Protein AF-F5H227-F1 (afdb_monomer_lite)

Sequence (86 aa):
MEKEKGNDDGIPDQENSLDFSEHFNQLELLETHGHLIPTGTQSLWVGNSDEDEEQDDKNEEWYRLQEKKMEKDPSRLLLWAAEKNR

Organism: Homo sapiens (NCBI:txid9606)

Radius of gyration: 30.85 Å; chains: 1; bounding box: 45×83×54 Å

Structure (mmCIF, N/CA/C/O backbone):
data_AF-F5H227-F1
#
_entry.id   AF-F5H227-F1
#
loop_
_atom_site.group_PDB
_atom_site.id
_atom_site.type_symbol
_atom_site.label_atom_id
_atom_site.label_alt_id
_atom_site.label_comp_id
_atom_site.label_asym_id
_atom_site.label_entity_id
_atom_site.label_seq_id
_atom_site.pdbx_PDB_ins_code
_atom_site.Cartn_x
_atom_site.Cartn_y
_atom_site.Cartn_z
_atom_site.occupancy
_atom_site.B_iso_or_equiv
_atom_site.auth_seq_id
_atom_site.auth_comp_id
_atom_site.auth_asym_id
_atom_site.auth_atom_id
_atom_site.pdbx_PDB_model_num
ATOM 1 N N . MET A 1 1 ? 34.269 -73.642 -30.215 1.00 39.62 1 MET A N 1
ATOM 2 C CA . MET A 1 1 ? 32.925 -73.442 -30.788 1.00 39.62 1 MET A CA 1
ATOM 3 C C . MET A 1 1 ? 32.797 -71.987 -31.188 1.00 39.62 1 MET A C 1
ATOM 5 O O . MET A 1 1 ? 33.044 -71.130 -30.352 1.00 39.62 1 MET A O 1
ATOM 9 N N . GLU A 1 2 ? 32.459 -71.727 -32.448 1.00 47.12 2 GLU A N 1
ATOM 10 C CA . GLU A 1 2 ? 31.886 -70.450 -32.879 1.00 47.12 2 GLU A CA 1
ATOM 11 C C . GLU A 1 2 ? 30.355 -70.494 -32.770 1.00 47.12 2 GLU A C 1
ATOM 13 O O . GLU A 1 2 ? 29.765 -71.571 -32.886 1.00 47.12 2 GLU A O 1
ATOM 18 N N . LYS A 1 3 ? 29.787 -69.280 -32.717 1.00 46.62 3 LYS A N 1
ATOM 19 C CA .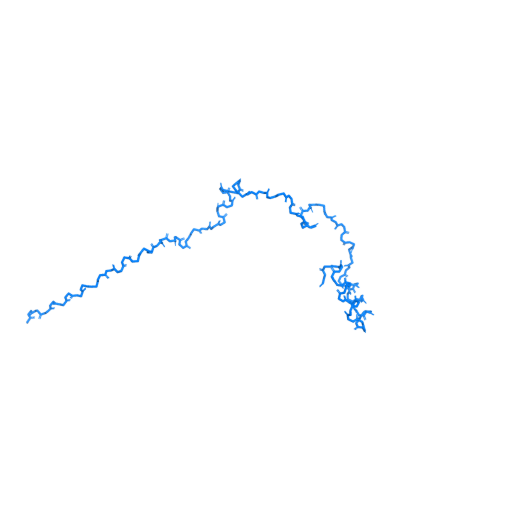 LYS A 1 3 ? 2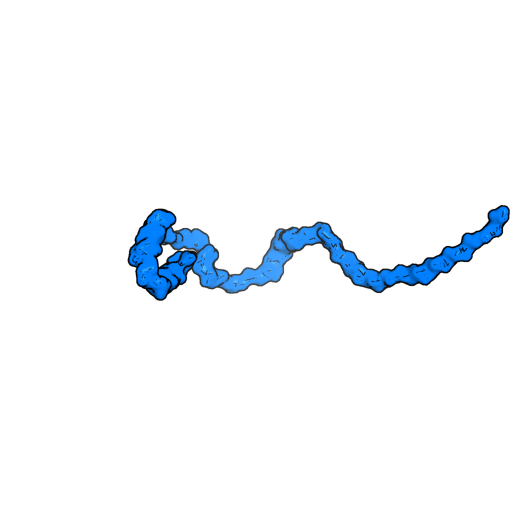8.396 -68.845 -32.943 1.00 46.62 3 LYS A CA 1
ATOM 20 C C . LYS A 1 3 ? 27.484 -68.824 -31.715 1.00 46.62 3 LYS A C 1
ATOM 22 O O . LYS A 1 3 ? 27.036 -69.862 -31.260 1.00 46.62 3 LYS A O 1
ATOM 27 N N . GLU A 1 4 ? 27.085 -67.616 -31.315 1.00 46.47 4 GLU A N 1
ATOM 28 C CA . GLU A 1 4 ? 25.755 -67.134 -31.702 1.00 46.47 4 GLU A CA 1
ATOM 29 C C . GLU A 1 4 ? 25.684 -65.602 -31.729 1.00 46.47 4 GLU A C 1
ATOM 31 O O . GLU A 1 4 ? 26.289 -64.906 -30.918 1.00 46.47 4 GLU A O 1
ATOM 36 N N . LYS A 1 5 ? 24.978 -65.108 -32.743 1.00 48.41 5 LYS A N 1
ATOM 37 C CA . LYS A 1 5 ? 24.700 -63.716 -33.070 1.00 48.41 5 LYS A CA 1
ATOM 38 C C . LYS A 1 5 ? 23.227 -63.509 -32.738 1.00 48.41 5 LYS A C 1
ATOM 40 O O . LYS A 1 5 ? 22.391 -64.101 -33.409 1.00 48.41 5 LYS A O 1
ATOM 45 N N . GLY A 1 6 ? 22.926 -62.701 -31.730 1.00 40.66 6 GLY A N 1
ATOM 46 C CA . GLY A 1 6 ? 21.588 -62.161 -31.506 1.00 40.66 6 GLY A CA 1
ATOM 47 C C . GLY A 1 6 ? 21.622 -60.677 -31.834 1.00 40.66 6 GLY A C 1
ATOM 48 O O . GLY A 1 6 ? 22.215 -59.912 -31.083 1.00 40.66 6 GLY A O 1
ATOM 49 N N . ASN A 1 7 ? 21.071 -60.296 -32.987 1.00 48.50 7 ASN A N 1
ATOM 50 C CA . ASN A 1 7 ? 20.793 -58.897 -33.293 1.00 48.50 7 ASN A CA 1
ATOM 51 C C . ASN A 1 7 ? 19.521 -58.524 -32.525 1.00 48.50 7 ASN A C 1
ATOM 53 O O . ASN A 1 7 ? 18.504 -59.195 -32.702 1.00 48.50 7 ASN A O 1
ATOM 57 N N . ASP A 1 8 ? 19.589 -57.493 -31.692 1.00 51.62 8 ASP A N 1
ATOM 58 C CA . ASP A 1 8 ? 18.407 -56.823 -31.159 1.00 51.62 8 ASP A CA 1
ATOM 59 C C . ASP A 1 8 ? 18.227 -55.543 -31.977 1.00 51.62 8 ASP A C 1
ATOM 61 O O . ASP A 1 8 ? 18.925 -54.548 -31.775 1.00 51.62 8 ASP A O 1
ATOM 65 N N . ASP A 1 9 ? 17.370 -55.626 -32.996 1.00 52.84 9 ASP A N 1
ATOM 66 C CA . ASP A 1 9 ? 16.916 -54.489 -33.797 1.00 52.84 9 ASP A CA 1
ATOM 67 C C . ASP A 1 9 ? 15.950 -53.645 -32.947 1.00 52.84 9 ASP A C 1
ATOM 69 O O . ASP A 1 9 ? 14.737 -53.623 -33.158 1.00 52.84 9 ASP A O 1
ATOM 73 N N . GLY A 1 10 ? 16.502 -52.957 -31.949 1.00 44.53 10 GLY A N 1
ATOM 74 C CA . GLY A 1 10 ? 15.827 -51.883 -31.238 1.00 44.53 10 GLY A CA 1
ATOM 75 C C . GLY A 1 10 ? 15.893 -50.622 -32.087 1.00 44.53 10 GLY A C 1
ATOM 76 O O . GLY A 1 10 ? 16.924 -49.952 -32.129 1.00 44.53 10 GLY A O 1
ATOM 77 N N . ILE A 1 11 ? 14.804 -50.327 -32.796 1.00 60.00 11 ILE A N 1
ATOM 78 C CA . ILE A 1 11 ? 14.535 -49.029 -33.425 1.00 60.00 11 ILE A CA 1
ATOM 79 C C . ILE A 1 11 ? 14.904 -47.951 -32.392 1.00 60.00 11 ILE A C 1
ATOM 81 O O . ILE A 1 11 ? 14.271 -47.932 -31.337 1.00 60.00 11 ILE A O 1
ATOM 85 N N . PRO A 1 12 ? 15.916 -47.088 -32.614 1.00 53.66 12 PRO A N 1
ATOM 86 C CA . PRO A 1 12 ? 16.089 -45.960 -31.724 1.00 53.66 12 PRO A CA 1
ATOM 87 C C . PRO A 1 12 ? 14.871 -45.084 -31.959 1.00 53.66 12 PRO A C 1
ATOM 89 O O . PRO A 1 12 ? 14.683 -44.574 -33.068 1.00 53.66 12 PRO A O 1
ATOM 92 N N . ASP A 1 13 ? 14.016 -45.006 -30.941 1.00 54.00 13 ASP A N 1
ATOM 93 C CA . ASP A 1 13 ? 12.914 -44.069 -30.879 1.00 54.00 13 ASP A CA 1
ATOM 94 C C . ASP A 1 13 ? 13.452 -42.725 -31.349 1.00 54.00 13 ASP A C 1
ATOM 96 O O . ASP A 1 13 ? 14.255 -42.067 -30.686 1.00 54.00 13 ASP A O 1
ATOM 100 N N . GLN A 1 14 ? 13.035 -42.344 -32.553 1.00 55.44 14 GLN A N 1
ATOM 101 C CA . GLN A 1 14 ? 13.199 -41.006 -33.074 1.00 55.44 14 GLN A CA 1
ATOM 102 C C . GLN A 1 14 ? 12.191 -40.135 -32.317 1.00 55.44 14 GLN A C 1
ATOM 104 O O . GLN A 1 14 ? 11.289 -39.532 -32.897 1.00 55.44 14 GLN A O 1
ATOM 109 N N . GLU A 1 15 ? 12.312 -40.110 -30.986 1.00 55.47 15 GLU A N 1
ATOM 110 C CA . GLU A 1 15 ? 11.869 -38.976 -30.219 1.00 55.47 15 GLU A CA 1
ATOM 111 C C . GLU A 1 15 ? 12.634 -37.813 -30.823 1.00 55.47 15 GLU A C 1
ATOM 113 O O . GLU A 1 15 ? 13.864 -37.744 -30.7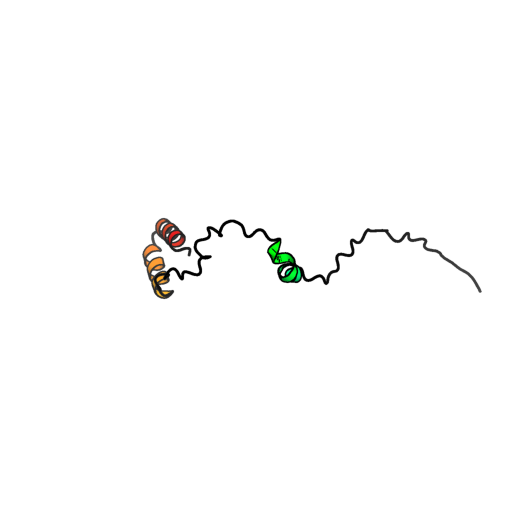94 1.00 55.47 15 GLU A O 1
ATOM 118 N N . ASN A 1 16 ? 11.881 -36.917 -31.450 1.00 59.41 16 ASN A N 1
ATOM 119 C CA . ASN A 1 16 ? 12.273 -35.534 -31.571 1.00 59.41 16 ASN A CA 1
ATOM 120 C C . ASN A 1 16 ? 12.517 -35.026 -30.145 1.00 59.41 16 ASN A C 1
ATOM 122 O O . ASN A 1 16 ? 11.681 -34.316 -29.585 1.00 59.41 16 ASN A O 1
ATOM 126 N N . SER A 1 17 ? 13.650 -35.405 -29.548 1.00 57.09 17 SER A N 1
ATOM 127 C CA . SER A 1 17 ? 14.286 -34.644 -28.503 1.00 57.09 17 SER A CA 1
ATOM 128 C C . SER A 1 17 ? 14.605 -33.336 -29.197 1.00 57.09 17 SER A C 1
ATOM 130 O O . SER A 1 17 ? 15.631 -33.185 -29.861 1.00 57.09 17 SER A O 1
ATOM 132 N N . LEU A 1 18 ? 13.633 -32.425 -29.166 1.00 58.97 18 LEU A N 1
ATOM 133 C CA . LEU A 1 18 ? 13.902 -31.011 -29.236 1.00 58.97 18 LEU A CA 1
ATOM 134 C C . LEU A 1 18 ? 15.061 -30.832 -28.271 1.00 58.97 18 LEU A C 1
ATOM 136 O O . LEU A 1 18 ? 14.887 -30.970 -27.061 1.00 58.97 18 LEU A O 1
ATOM 140 N N . ASP A 1 19 ? 16.248 -30.695 -28.851 1.00 59.81 19 ASP A N 1
ATOM 141 C CA . ASP A 1 19 ? 17.497 -30.435 -28.164 1.00 59.81 19 ASP A CA 1
ATOM 142 C C . ASP A 1 19 ? 17.358 -29.020 -27.615 1.00 59.81 19 ASP A C 1
ATOM 144 O O . ASP A 1 19 ? 17.847 -28.032 -28.162 1.00 59.81 19 ASP A O 1
ATOM 148 N N . PHE A 1 20 ? 16.513 -28.896 -26.594 1.00 60.50 20 PHE A N 1
ATOM 149 C CA . PHE A 1 20 ? 16.444 -27.725 -25.767 1.00 60.50 20 PHE A CA 1
ATOM 150 C C . PHE A 1 20 ? 17.770 -27.749 -25.047 1.00 60.50 20 PHE A C 1
ATOM 152 O O . PHE A 1 20 ? 17.918 -28.453 -24.053 1.00 60.50 20 PHE A O 1
ATOM 159 N N . SER A 1 21 ? 18.745 -27.049 -25.627 1.00 64.94 21 SER A N 1
ATOM 160 C CA . SER A 1 21 ? 20.050 -26.846 -25.025 1.00 64.94 21 SER A CA 1
ATOM 161 C C . SER A 1 21 ? 19.819 -26.467 -23.567 1.00 64.94 21 SER A C 1
ATOM 163 O O . SER A 1 21 ? 19.412 -25.343 -23.269 1.00 64.94 21 SER A O 1
ATOM 165 N N . GLU A 1 22 ? 20.059 -27.419 -22.657 1.00 63.28 22 GLU A N 1
ATOM 166 C CA . GLU A 1 22 ? 19.902 -27.270 -21.199 1.00 63.28 22 GLU A CA 1
ATOM 167 C C . GLU A 1 22 ? 20.767 -26.127 -20.633 1.00 63.28 22 GLU A C 1
ATOM 169 O O . GLU A 1 22 ? 20.717 -25.811 -19.449 1.00 63.28 22 GLU A O 1
ATOM 174 N N . HIS A 1 23 ? 21.559 -25.488 -21.491 1.00 67.25 23 HIS A N 1
ATOM 175 C CA . HIS A 1 23 ? 22.607 -24.543 -21.170 1.00 67.25 23 HIS A CA 1
ATOM 176 C C . HIS A 1 23 ? 22.329 -23.147 -21.738 1.00 67.25 23 HIS A C 1
ATOM 178 O O . HIS A 1 23 ? 23.180 -22.267 -21.620 1.00 67.25 23 HIS A O 1
ATOM 184 N N . PHE A 1 24 ? 21.168 -22.915 -22.362 1.00 72.75 24 PHE A N 1
ATOM 185 C CA . PHE A 1 24 ? 20.823 -21.579 -22.829 1.00 72.75 24 PHE A CA 1
ATOM 186 C C . PHE A 1 24 ? 20.327 -20.715 -21.665 1.00 72.75 24 PHE A C 1
ATOM 188 O O . PHE A 1 24 ? 19.215 -20.884 -21.157 1.00 72.75 24 PHE A O 1
ATOM 195 N N . ASN A 1 25 ? 21.163 -19.770 -21.240 1.00 76.75 25 ASN A N 1
ATOM 196 C CA . ASN A 1 25 ? 20.797 -18.801 -20.222 1.00 76.75 25 ASN A CA 1
ATOM 197 C C . ASN A 1 25 ? 19.748 -17.834 -20.784 1.00 76.75 25 ASN A C 1
ATOM 199 O O . ASN A 1 25 ? 20.052 -16.906 -21.529 1.00 76.75 25 ASN A O 1
ATOM 203 N N . GLN A 1 26 ? 18.496 -18.030 -20.379 1.00 82.38 26 GLN A N 1
ATOM 204 C CA . GLN A 1 26 ? 17.366 -17.215 -20.828 1.00 82.38 26 GLN A CA 1
ATOM 205 C C . GLN A 1 26 ? 17.524 -15.726 -20.480 1.00 82.38 26 GLN A C 1
ATOM 207 O O . GLN A 1 26 ? 16.911 -14.884 -21.129 1.00 82.38 26 GLN A O 1
ATOM 212 N N . LEU A 1 27 ? 18.361 -15.381 -19.495 1.00 82.12 27 LEU A N 1
ATOM 213 C CA . LEU A 1 27 ? 18.626 -13.991 -19.124 1.00 82.12 27 LEU A CA 1
ATOM 214 C C . LEU A 1 27 ? 19.536 -13.268 -20.130 1.00 82.12 27 LEU A C 1
ATOM 216 O O . LEU A 1 27 ? 19.447 -12.049 -20.235 1.00 82.12 27 LEU A O 1
ATOM 220 N N . GLU A 1 28 ? 20.345 -13.979 -20.924 1.00 79.56 28 GLU A N 1
ATOM 221 C CA . GLU A 1 28 ? 21.156 -13.371 -22.000 1.00 79.56 28 GLU A CA 1
ATOM 222 C C . GLU A 1 28 ? 20.281 -12.762 -23.112 1.00 79.56 28 GLU A C 1
ATOM 224 O O . GLU A 1 28 ? 20.687 -11.837 -23.824 1.00 79.56 28 GLU A O 1
ATOM 229 N N . LEU A 1 29 ? 19.027 -13.215 -23.228 1.00 81.50 29 LEU A N 1
ATOM 230 C CA . LEU A 1 29 ? 18.039 -12.597 -24.113 1.00 81.50 29 LEU A CA 1
ATOM 231 C C . LEU A 1 29 ? 17.662 -11.184 -23.665 1.00 81.50 29 LEU A C 1
ATOM 233 O O . LEU A 1 29 ? 17.292 -10.367 -24.501 1.00 81.50 29 LEU A O 1
ATOM 237 N N . LEU A 1 30 ? 17.752 -10.861 -22.372 1.00 81.12 30 LEU A N 1
ATOM 238 C CA . LEU A 1 30 ? 17.429 -9.516 -21.892 1.00 81.12 30 LEU A CA 1
ATOM 239 C C . LEU A 1 30 ? 18.459 -8.497 -22.384 1.00 81.12 30 LEU A C 1
ATOM 241 O O . LEU A 1 30 ? 18.089 -7.394 -22.780 1.00 81.12 30 LEU A O 1
ATOM 245 N N . GLU A 1 31 ? 19.734 -8.882 -22.419 1.00 79.06 31 GLU A N 1
ATOM 246 C CA . GLU A 1 31 ? 20.814 -8.023 -22.904 1.00 79.06 31 GLU A CA 1
ATOM 247 C C . GLU A 1 31 ? 20.726 -7.808 -24.421 1.00 79.06 31 GLU A C 1
ATOM 249 O O . GLU A 1 31 ? 20.824 -6.682 -24.908 1.00 79.06 31 GLU A O 1
ATOM 254 N N . THR A 1 32 ? 20.480 -8.875 -25.184 1.00 82.38 32 THR A N 1
ATOM 255 C CA . THR A 1 32 ? 20.470 -8.813 -26.654 1.00 82.38 32 THR A CA 1
ATOM 256 C C . THR A 1 32 ? 19.129 -8.365 -27.240 1.00 82.38 32 THR A C 1
ATOM 258 O O . THR A 1 32 ? 19.090 -7.758 -28.313 1.00 82.38 32 THR A O 1
ATOM 261 N N . HIS A 1 33 ? 18.009 -8.689 -26.591 1.00 83.62 33 HIS A N 1
ATOM 262 C CA . HIS A 1 33 ? 16.647 -8.550 -27.124 1.00 83.62 33 HIS A CA 1
ATOM 263 C C . HIS A 1 33 ? 15.713 -7.773 -26.187 1.00 83.62 33 HIS A C 1
ATOM 265 O O . HIS A 1 33 ? 14.510 -7.716 -26.435 1.00 83.62 33 HIS A O 1
ATOM 271 N N . GLY A 1 34 ? 16.239 -7.099 -25.158 1.00 75.25 34 GLY A N 1
ATOM 272 C CA . GLY A 1 34 ? 15.440 -6.277 -24.242 1.00 75.25 34 GLY A CA 1
ATOM 273 C C . GLY A 1 34 ? 14.601 -5.196 -24.936 1.00 75.25 34 GLY A C 1
ATOM 274 O O . GLY A 1 34 ? 13.519 -4.864 -24.469 1.00 75.25 34 GLY A O 1
ATOM 275 N N . HIS A 1 35 ? 15.030 -4.711 -26.104 1.00 78.81 35 HIS A N 1
ATOM 276 C CA . HIS A 1 35 ? 14.278 -3.762 -26.935 1.00 78.81 35 HIS A CA 1
ATOM 277 C C . HIS A 1 35 ? 13.005 -4.351 -27.575 1.00 78.81 35 HIS A C 1
ATOM 279 O O . HIS A 1 35 ? 12.151 -3.596 -28.037 1.00 78.81 35 HIS A O 1
ATOM 285 N N . LEU A 1 36 ? 12.882 -5.683 -27.633 1.00 80.25 36 LEU A N 1
ATOM 286 C CA . LEU A 1 36 ? 11.680 -6.384 -28.090 1.00 80.25 36 LEU A CA 1
ATOM 287 C C . LEU A 1 36 ? 10.658 -6.573 -26.972 1.00 80.25 36 LEU A C 1
ATOM 289 O O . LEU A 1 36 ? 9.511 -6.906 -27.261 1.00 80.25 36 LEU A O 1
ATOM 293 N N . ILE A 1 37 ? 11.060 -6.375 -25.714 1.00 78.25 37 ILE A N 1
ATOM 294 C CA . ILE A 1 37 ? 10.149 -6.392 -24.577 1.00 78.25 37 ILE A CA 1
ATOM 295 C C . ILE A 1 37 ? 9.382 -5.077 -24.640 1.00 78.25 37 ILE A C 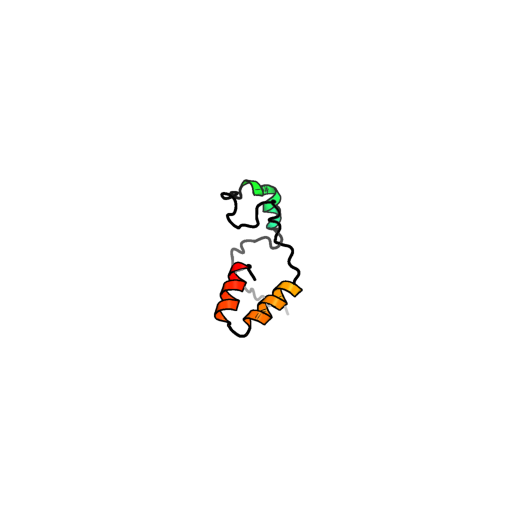1
ATOM 297 O O . ILE A 1 37 ? 9.987 -4.019 -24.448 1.00 78.25 37 ILE A O 1
ATOM 301 N N . PRO A 1 38 ? 8.067 -5.101 -24.926 1.00 76.44 38 PRO A N 1
ATOM 302 C CA . PRO A 1 38 ? 7.284 -3.887 -24.899 1.00 76.44 38 PRO A CA 1
ATOM 303 C C . PRO A 1 38 ? 7.371 -3.345 -23.479 1.00 76.44 38 PRO A C 1
ATOM 305 O O . PRO A 1 38 ? 6.887 -3.971 -22.533 1.00 76.44 38 PRO A O 1
ATOM 308 N N . THR A 1 39 ? 8.003 -2.188 -23.322 1.00 73.00 39 THR A N 1
ATOM 309 C CA . THR A 1 39 ? 7.885 -1.407 -22.103 1.00 73.00 39 THR A CA 1
ATOM 310 C C . THR A 1 39 ? 6.447 -0.908 -22.087 1.00 73.00 39 THR 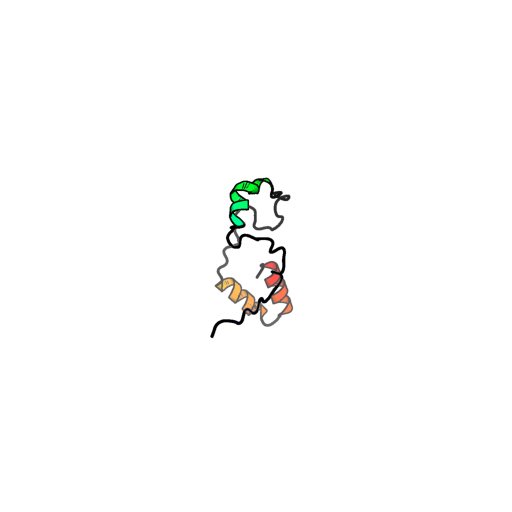A C 1
ATOM 312 O O . THR A 1 39 ? 6.095 0.102 -22.694 1.00 73.00 39 THR A O 1
ATOM 315 N N . GLY A 1 40 ? 5.562 -1.720 -21.503 1.00 68.69 40 GLY A N 1
ATOM 316 C CA . GLY A 1 40 ? 4.167 -1.358 -21.309 1.00 68.69 40 GLY A CA 1
ATOM 317 C C . GLY A 1 40 ? 4.080 0.019 -20.658 1.00 68.69 40 GLY A C 1
ATOM 318 O O . GLY A 1 40 ? 4.999 0.436 -19.948 1.00 68.69 40 GLY A O 1
ATOM 319 N N . THR A 1 41 ? 2.983 0.731 -20.931 1.00 60.81 41 THR A N 1
ATOM 320 C CA . THR A 1 41 ? 2.682 2.024 -20.307 1.00 60.81 41 THR A CA 1
ATOM 321 C C . THR A 1 41 ? 3.001 1.927 -18.822 1.00 60.81 41 THR A C 1
ATOM 323 O O . THR A 1 41 ? 2.513 0.993 -18.188 1.00 60.81 41 THR A O 1
ATOM 326 N N . GLN A 1 42 ? 3.862 2.827 -18.344 1.00 61.78 42 GLN A N 1
ATOM 327 C CA . GLN A 1 42 ? 4.369 2.944 -16.975 1.00 61.78 42 GLN A CA 1
ATOM 328 C C . GLN A 1 42 ? 3.577 2.102 -15.971 1.00 61.78 42 GLN A C 1
ATOM 330 O O . GLN A 1 42 ? 2.386 2.340 -15.766 1.00 61.78 42 GLN A O 1
ATOM 335 N N . SER A 1 43 ? 4.245 1.097 -15.398 1.00 58.91 43 SER A N 1
ATOM 336 C CA . SER A 1 43 ? 3.706 0.258 -14.330 1.00 58.91 43 SER A CA 1
ATOM 337 C C . SER A 1 43 ? 2.955 1.141 -13.329 1.00 58.91 43 SER A C 1
ATOM 339 O O . SER A 1 43 ? 3.565 1.955 -12.648 1.00 58.91 43 SER A O 1
ATOM 341 N N . LEU A 1 44 ? 1.627 1.008 -13.268 1.00 56.69 44 LEU A N 1
ATOM 342 C CA . LEU A 1 44 ? 0.751 1.777 -12.367 1.00 56.69 44 LEU A CA 1
ATOM 343 C C . LEU A 1 44 ? 0.880 1.321 -10.903 1.00 56.69 44 LEU A C 1
ATOM 345 O O . LEU A 1 44 ? 0.119 1.744 -10.035 1.00 56.69 44 LEU A O 1
ATOM 349 N N . TRP A 1 45 ? 1.826 0.421 -10.638 1.00 58.97 45 TRP A N 1
ATOM 350 C CA . TRP A 1 45 ? 2.262 0.085 -9.300 1.00 58.97 45 TRP A CA 1
ATOM 351 C C . TRP A 1 45 ? 2.963 1.311 -8.722 1.00 58.97 45 TRP A C 1
ATOM 353 O O . TRP A 1 45 ? 3.981 1.759 -9.245 1.00 58.97 45 TRP A O 1
ATOM 363 N N . VAL A 1 46 ? 2.396 1.828 -7.634 1.00 56.72 46 VAL A N 1
ATOM 364 C CA . VAL A 1 46 ? 2.785 3.065 -6.933 1.00 56.72 46 VAL A CA 1
ATOM 365 C C . VAL A 1 46 ? 4.270 3.120 -6.512 1.00 56.72 46 VAL A C 1
ATOM 367 O O . VAL A 1 46 ? 4.750 4.174 -6.140 1.00 56.72 46 VAL A O 1
ATOM 370 N N . GLY A 1 47 ? 5.043 2.036 -6.643 1.00 52.34 47 GLY A N 1
ATOM 371 C CA . GLY A 1 47 ? 6.466 1.981 -6.277 1.00 52.34 47 GLY A CA 1
ATOM 372 C C . GLY A 1 47 ? 7.478 1.954 -7.431 1.00 52.34 47 GLY A C 1
ATOM 373 O O . GLY A 1 47 ? 8.620 1.588 -7.188 1.00 52.34 47 GLY A O 1
ATOM 374 N N . ASN A 1 48 ? 7.095 2.244 -8.683 1.00 52.06 48 ASN A N 1
ATOM 375 C CA . ASN A 1 48 ? 8.040 2.253 -9.821 1.00 52.06 48 ASN A CA 1
ATOM 376 C C . ASN A 1 48 ? 8.451 3.669 -10.278 1.00 52.06 48 ASN A C 1
ATOM 378 O O . ASN A 1 48 ? 9.112 3.815 -11.308 1.00 52.06 48 ASN A O 1
ATOM 382 N N . SER A 1 49 ? 8.035 4.711 -9.555 1.00 51.50 49 SER A N 1
ATOM 383 C CA . SER A 1 49 ? 8.649 6.032 -9.681 1.00 51.50 49 SER A CA 1
ATOM 384 C C . SER A 1 49 ? 9.853 6.057 -8.747 1.00 51.50 49 SER A C 1
ATOM 386 O O . SER A 1 49 ? 9.712 5.730 -7.577 1.00 51.50 49 SER A O 1
ATOM 388 N N . ASP A 1 50 ? 11.014 6.465 -9.254 1.00 52.72 50 ASP A N 1
ATOM 389 C CA . ASP A 1 50 ? 12.237 6.771 -8.480 1.00 52.72 50 ASP A CA 1
ATOM 390 C C . ASP A 1 50 ? 12.041 7.985 -7.538 1.00 52.72 50 ASP A C 1
ATOM 392 O O . ASP A 1 50 ? 12.980 8.515 -6.948 1.00 52.72 50 ASP A O 1
ATOM 396 N N . GLU A 1 51 ? 10.808 8.479 -7.440 1.00 47.44 51 GLU A N 1
ATOM 397 C CA . GLU A 1 51 ? 10.373 9.354 -6.372 1.00 47.44 51 GLU A CA 1
ATOM 398 C C . GLU A 1 51 ? 10.160 8.467 -5.151 1.00 47.44 51 GLU A C 1
ATOM 400 O O . GLU A 1 51 ? 9.118 7.827 -5.017 1.00 47.44 51 GLU A O 1
ATOM 405 N N . ASP A 1 52 ? 11.185 8.424 -4.296 1.00 51.78 52 ASP A N 1
ATOM 406 C CA . ASP A 1 52 ? 11.061 8.129 -2.874 1.00 51.78 52 ASP A CA 1
ATOM 407 C C . ASP A 1 52 ? 9.837 8.895 -2.345 1.00 51.78 52 ASP A C 1
ATOM 409 O O . ASP A 1 52 ? 9.927 10.054 -1.929 1.00 51.78 52 ASP A O 1
ATOM 413 N N . GLU A 1 53 ? 8.657 8.272 -2.404 1.00 49.59 53 GLU A N 1
ATOM 414 C CA . GLU A 1 53 ? 7.553 8.642 -1.543 1.00 49.59 53 GLU A CA 1
ATOM 415 C C . GLU A 1 53 ? 8.151 8.523 -0.152 1.00 49.59 53 GLU A C 1
ATOM 417 O O . GLU A 1 53 ? 8.463 7.414 0.279 1.00 49.59 53 GLU A O 1
ATOM 422 N N . GLU A 1 54 ? 8.405 9.669 0.488 1.00 50.34 54 GLU A N 1
ATOM 423 C CA . GLU A 1 54 ? 8.818 9.788 1.880 1.00 50.34 54 GLU A CA 1
ATOM 424 C C . GLU A 1 54 ? 7.817 8.977 2.701 1.00 50.34 54 GLU A C 1
ATOM 426 O O . GLU A 1 54 ? 6.763 9.464 3.123 1.00 50.34 54 GLU A O 1
ATOM 431 N N . GLN A 1 55 ? 8.114 7.687 2.836 1.00 56.84 55 GLN A N 1
ATOM 432 C CA . GLN A 1 55 ? 7.293 6.706 3.496 1.00 56.84 55 GLN A CA 1
ATOM 433 C C . GLN A 1 55 ? 7.473 7.031 4.961 1.00 56.84 55 GLN A C 1
ATOM 435 O O . GLN A 1 55 ? 8.361 6.477 5.588 1.00 56.84 55 GLN A O 1
ATOM 440 N N . ASP A 1 56 ? 6.695 8.017 5.430 1.00 58.59 56 ASP A N 1
ATOM 441 C CA . ASP A 1 56 ? 6.652 8.592 6.773 1.00 58.59 56 ASP A CA 1
ATOM 442 C C . ASP A 1 56 ? 7.308 7.617 7.746 1.00 58.59 56 ASP A C 1
ATOM 444 O O . ASP A 1 56 ? 6.682 6.601 8.068 1.00 58.59 56 ASP A O 1
ATOM 448 N N . ASP A 1 57 ? 8.592 7.884 8.045 1.00 63.34 57 ASP A N 1
ATOM 449 C CA . ASP A 1 57 ? 9.673 6.951 8.426 1.00 63.34 57 ASP A CA 1
ATOM 450 C C . ASP A 1 57 ? 9.419 6.360 9.826 1.00 63.34 57 ASP A C 1
ATOM 452 O O . ASP A 1 57 ? 10.145 6.526 10.811 1.00 63.34 57 ASP A O 1
ATOM 456 N N . LYS A 1 58 ? 8.250 5.750 9.968 1.00 77.94 58 LYS A N 1
ATOM 457 C CA . LYS A 1 58 ? 7.734 5.161 11.184 1.00 77.94 58 LYS A CA 1
ATOM 458 C C . LYS A 1 58 ? 8.493 3.873 11.351 1.00 77.94 58 LYS A C 1
ATOM 460 O O . LYS A 1 58 ? 8.362 2.941 10.564 1.00 77.94 58 LYS A O 1
ATOM 465 N N . ASN A 1 59 ? 9.288 3.824 12.408 1.00 86.62 59 ASN A N 1
ATOM 466 C CA . ASN A 1 59 ? 9.997 2.608 12.743 1.00 86.62 59 ASN A CA 1
ATOM 467 C C . ASN A 1 59 ? 9.022 1.441 13.000 1.00 86.62 59 ASN A C 1
ATOM 469 O O . ASN A 1 59 ? 7.848 1.616 13.337 1.00 86.62 59 ASN A O 1
ATOM 473 N N . GLU A 1 60 ? 9.547 0.225 12.89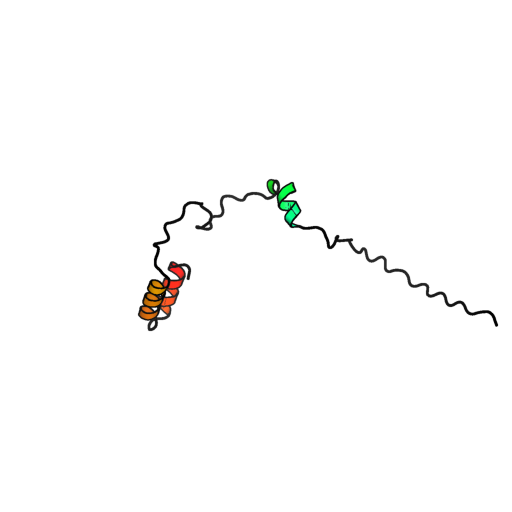4 1.00 88.12 60 GLU A N 1
ATOM 474 C CA . GLU A 1 60 ? 8.807 -1.019 13.131 1.00 88.12 60 GLU A CA 1
ATOM 475 C C . GLU A 1 60 ? 8.100 -1.054 14.506 1.00 88.12 60 GLU A C 1
ATOM 477 O O . GLU A 1 60 ? 6.994 -1.575 14.648 1.00 88.12 60 GLU A O 1
ATOM 482 N N . GLU A 1 61 ? 8.696 -0.434 15.526 1.00 91.31 61 GLU A N 1
ATOM 483 C CA . GLU A 1 61 ? 8.132 -0.357 16.880 1.00 91.31 61 GLU A CA 1
ATOM 484 C C . GLU A 1 61 ? 6.850 0.488 16.952 1.00 91.31 61 GLU A C 1
ATOM 486 O O . GLU A 1 61 ? 5.934 0.181 17.722 1.00 91.31 61 GLU A O 1
ATOM 491 N N . TRP A 1 62 ? 6.733 1.526 16.122 1.00 91.81 62 TRP A N 1
ATOM 492 C CA . TRP A 1 62 ? 5.521 2.331 16.021 1.00 91.81 62 TRP A CA 1
ATOM 493 C C . TRP A 1 62 ? 4.352 1.507 15.471 1.00 91.81 62 TRP A C 1
ATOM 495 O O . TRP A 1 62 ? 3.241 1.586 16.009 1.00 91.81 62 TRP A O 1
ATOM 505 N N . TYR A 1 63 ? 4.605 0.678 14.451 1.00 92.06 63 TYR A N 1
ATOM 506 C CA . TYR A 1 63 ? 3.592 -0.205 13.868 1.00 92.06 63 TYR A CA 1
ATOM 507 C C . TYR A 1 63 ? 3.117 -1.247 14.882 1.00 92.06 63 TYR A C 1
ATOM 509 O O . TYR A 1 63 ? 1.914 -1.373 15.104 1.00 92.06 63 TYR A O 1
ATOM 517 N N . ARG A 1 64 ? 4.038 -1.890 15.609 1.00 92.06 64 ARG A N 1
ATOM 518 C CA . ARG A 1 64 ? 3.700 -2.844 16.685 1.00 92.06 64 ARG A CA 1
ATOM 519 C C . ARG A 1 64 ? 2.828 -2.221 17.771 1.00 92.06 64 ARG A C 1
ATOM 521 O O . ARG A 1 64 ? 1.893 -2.846 18.276 1.00 92.06 64 ARG A O 1
ATOM 528 N N . LEU A 1 65 ? 3.106 -0.968 18.138 1.00 94.44 65 LEU A N 1
ATOM 529 C CA . LEU A 1 65 ? 2.292 -0.250 19.114 1.00 94.44 65 LEU A CA 1
ATOM 530 C C . LEU A 1 65 ? 0.877 0.036 18.585 1.00 94.44 65 LEU A C 1
ATOM 532 O O . LEU A 1 65 ? -0.074 0.016 19.368 1.00 94.44 65 LEU A O 1
ATOM 536 N N . GLN A 1 66 ? 0.723 0.307 17.286 1.00 93.12 66 GLN A N 1
ATOM 537 C CA . GLN A 1 66 ? -0.590 0.478 16.656 1.00 93.12 66 GLN A CA 1
ATOM 538 C C . GLN A 1 66 ? -1.371 -0.831 16.578 1.00 93.12 66 GLN A C 1
ATOM 540 O O . GLN A 1 66 ? -2.528 -0.859 16.997 1.00 93.12 66 GLN A O 1
ATOM 545 N N . GLU A 1 67 ? -0.733 -1.918 16.146 1.00 93.44 67 GLU A N 1
ATOM 546 C CA . GLU A 1 67 ? -1.347 -3.248 16.095 1.00 93.44 67 GLU A CA 1
ATOM 547 C C . GLU A 1 67 ? -1.870 -3.654 17.480 1.00 93.44 67 GLU A C 1
ATOM 549 O O . GLU A 1 67 ? -3.042 -3.995 17.640 1.00 93.44 67 GLU A O 1
ATOM 554 N N . LYS A 1 68 ? -1.052 -3.478 18.527 1.00 94.81 68 LYS A N 1
ATOM 555 C CA . LYS A 1 68 ? -1.439 -3.774 19.915 1.00 94.81 68 LYS A CA 1
ATOM 556 C C . LYS A 1 68 ? -2.617 -2.933 20.416 1.00 94.81 68 LYS A C 1
ATOM 558 O O . LYS A 1 68 ? -3.418 -3.402 21.223 1.00 94.81 68 LYS A O 1
ATOM 563 N N . LYS A 1 69 ? -2.755 -1.683 19.960 1.00 94.94 69 LYS A N 1
ATOM 564 C CA . LYS A 1 69 ? -3.917 -0.841 20.308 1.00 94.94 69 LYS A CA 1
ATOM 565 C C . LYS A 1 69 ? -5.211 -1.358 19.681 1.00 94.94 69 LYS A C 1
ATOM 567 O O . LYS A 1 69 ? -6.277 -1.140 20.256 1.00 94.94 69 LYS A O 1
ATOM 572 N N . MET A 1 70 ? -5.119 -2.013 18.526 1.00 94.75 70 MET A N 1
ATOM 573 C CA . MET A 1 70 ? -6.260 -2.500 17.746 1.00 94.75 70 MET A CA 1
ATOM 574 C C . MET A 1 70 ? -6.488 -4.011 17.883 1.00 94.75 70 MET A C 1
ATOM 576 O O . MET A 1 70 ? -7.455 -4.518 17.336 1.00 94.75 70 MET A O 1
ATOM 580 N N . GLU A 1 71 ? -5.683 -4.722 18.678 1.00 92.56 71 GLU A N 1
ATOM 581 C CA . GLU A 1 71 ? -5.786 -6.175 18.911 1.00 92.56 71 GLU A CA 1
ATOM 582 C C . GLU A 1 71 ? -7.193 -6.627 19.346 1.00 92.56 71 GLU A C 1
ATOM 584 O O . GLU A 1 71 ? -7.650 -7.714 19.003 1.00 92.56 71 GLU A O 1
ATOM 589 N N . LYS A 1 72 ? -7.915 -5.771 20.078 1.00 96.12 72 LYS A N 1
ATOM 590 C CA . LYS A 1 72 ? -9.282 -6.053 20.546 1.00 96.12 72 LYS A CA 1
ATOM 591 C C . LYS A 1 72 ? -10.352 -5.927 19.454 1.00 96.12 72 LYS A C 1
ATOM 593 O O . LYS A 1 72 ? -11.487 -6.329 19.693 1.00 96.12 72 LYS A O 1
ATOM 598 N N . ASP A 1 73 ? -10.012 -5.356 18.301 1.00 96.81 73 ASP A N 1
ATOM 599 C CA . ASP A 1 73 ? -10.901 -5.165 17.156 1.00 96.81 73 ASP A CA 1
ATOM 600 C C . ASP A 1 73 ? -10.203 -5.620 15.858 1.00 96.81 73 ASP A C 1
ATOM 602 O O . ASP A 1 73 ? -9.568 -4.819 15.161 1.00 96.81 73 ASP A O 1
ATOM 606 N N . PRO A 1 74 ? -10.325 -6.913 15.504 1.00 95.25 74 PRO A N 1
ATOM 607 C CA . PRO A 1 74 ? -9.632 -7.477 14.350 1.00 95.25 74 PRO A CA 1
ATOM 608 C C . PRO A 1 74 ? -10.107 -6.885 13.018 1.00 95.25 74 PRO A C 1
ATOM 610 O O . PRO A 1 74 ? -9.335 -6.845 12.064 1.00 95.25 74 PRO A O 1
ATOM 613 N N . SER A 1 75 ? -11.349 -6.390 12.940 1.00 96.38 75 SER A N 1
ATOM 614 C CA . SER A 1 75 ? -11.870 -5.781 11.707 1.00 96.38 75 SER A CA 1
ATOM 615 C C . SER A 1 75 ? -11.173 -4.455 11.430 1.00 96.38 75 SER A C 1
ATOM 617 O O . SER A 1 75 ? -10.771 -4.168 10.303 1.00 96.38 75 SER A O 1
ATOM 619 N N . ARG A 1 76 ? -10.983 -3.659 12.486 1.00 95.38 76 ARG A N 1
ATOM 620 C CA . ARG A 1 76 ? -10.244 -2.403 12.409 1.00 95.38 76 ARG A CA 1
ATOM 621 C C . ARG A 1 76 ? -8.760 -2.626 12.132 1.00 95.38 76 ARG A C 1
ATOM 623 O O . ARG A 1 76 ? -8.189 -1.879 11.342 1.00 95.38 76 ARG A O 1
ATOM 630 N N . LEU A 1 77 ? -8.157 -3.643 12.749 1.00 95.38 77 LEU A N 1
ATOM 631 C CA . LEU A 1 77 ? -6.766 -4.014 12.490 1.00 95.38 77 LEU A CA 1
ATOM 632 C C . LEU A 1 77 ? -6.553 -4.385 11.016 1.00 95.38 77 LEU A C 1
ATOM 634 O O . LEU A 1 77 ? -5.638 -3.859 10.393 1.00 95.38 77 LEU A O 1
ATOM 638 N N . LEU A 1 78 ? -7.423 -5.225 10.449 1.00 95.25 78 LEU A N 1
ATOM 639 C CA . LEU A 1 78 ? -7.327 -5.663 9.056 1.00 95.25 78 LEU A CA 1
ATOM 640 C C . LEU A 1 78 ? -7.437 -4.497 8.065 1.00 95.25 78 LEU A C 1
ATOM 642 O O . LEU A 1 78 ? -6.646 -4.405 7.131 1.00 95.25 78 LEU A O 1
ATOM 646 N N . LEU A 1 79 ? -8.405 -3.599 8.275 1.00 95.88 79 LEU A N 1
ATOM 647 C CA . LEU A 1 79 ? -8.582 -2.429 7.414 1.00 95.88 79 LEU A CA 1
ATOM 648 C C . LEU A 1 79 ? -7.351 -1.514 7.449 1.00 95.88 79 LEU A C 1
ATOM 650 O O . LEU A 1 79 ? -6.910 -1.025 6.414 1.00 95.88 79 LEU A O 1
ATOM 654 N N . TRP A 1 80 ? -6.792 -1.304 8.641 1.00 93.94 80 TRP A N 1
ATOM 655 C CA . TRP A 1 80 ? -5.601 -0.483 8.820 1.00 93.94 80 TRP A CA 1
ATOM 656 C C . TRP A 1 80 ? -4.348 -1.122 8.206 1.00 93.94 80 TRP A C 1
ATOM 658 O O . TRP A 1 80 ? -3.566 -0.420 7.573 1.00 93.94 80 TRP A O 1
ATOM 668 N N . ALA A 1 81 ? -4.174 -2.437 8.352 1.00 93.69 81 ALA A N 1
ATOM 669 C CA . ALA A 1 81 ? -3.059 -3.184 7.773 1.00 93.69 81 ALA A CA 1
ATOM 670 C C . ALA A 1 81 ? -3.058 -3.061 6.235 1.00 93.69 81 ALA A C 1
ATOM 672 O O . ALA A 1 81 ? -2.074 -2.617 5.640 1.00 93.69 81 ALA A O 1
ATOM 673 N N . ALA A 1 82 ? -4.227 -3.254 5.611 1.00 93.62 82 ALA A N 1
ATOM 674 C CA . ALA A 1 82 ? -4.416 -3.045 4.176 1.00 93.62 82 ALA A CA 1
ATOM 675 C C . ALA A 1 82 ? -4.085 -1.608 3.726 1.00 93.62 82 ALA A C 1
ATOM 677 O O . ALA A 1 82 ? -3.431 -1.421 2.704 1.00 93.62 82 ALA A O 1
ATOM 678 N N . GLU A 1 83 ? -4.488 -0.588 4.493 1.00 89.06 83 GLU A N 1
ATOM 679 C CA . GLU A 1 83 ? -4.159 0.816 4.195 1.00 89.06 83 GLU A CA 1
ATOM 680 C C . GLU A 1 83 ? -2.648 1.090 4.261 1.00 89.06 83 GLU A C 1
ATOM 682 O O . GLU A 1 83 ? -2.133 1.935 3.531 1.00 89.06 83 GLU A O 1
ATOM 687 N N . LYS A 1 84 ? -1.927 0.388 5.141 1.00 87.38 84 LYS A N 1
ATOM 688 C CA . LYS A 1 84 ? -0.474 0.522 5.303 1.00 87.38 84 LYS A CA 1
ATOM 689 C C . LYS A 1 84 ? 0.337 -0.439 4.435 1.00 87.38 84 LYS A C 1
ATOM 691 O O . LYS A 1 84 ? 1.558 -0.412 4.545 1.00 87.38 84 LYS A O 1
ATOM 696 N N . ASN A 1 85 ? -0.308 -1.229 3.566 1.00 83.38 85 ASN A N 1
ATOM 697 C CA . ASN A 1 85 ? 0.342 -2.291 2.785 1.00 83.38 85 ASN A CA 1
ATOM 698 C C . ASN A 1 85 ? 1.179 -3.238 3.673 1.00 83.38 85 ASN A C 1
ATOM 700 O O . ASN A 1 85 ? 2.314 -3.587 3.350 1.00 83.38 85 ASN A O 1
ATOM 704 N N . ARG A 1 86 ? 0.613 -3.629 4.817 1.00 69.69 86 ARG A N 1
ATOM 705 C CA . ARG A 1 86 ? 1.208 -4.524 5.814 1.00 69.69 86 ARG A CA 1
ATOM 706 C C . ARG A 1 86 ? 0.234 -5.649 6.141 1.00 69.69 86 ARG A C 1
ATOM 708 O O . ARG A 1 86 ? 0.715 -6.760 6.442 1.00 69.69 86 ARG A O 1
#

pLDDT: mean 71.67, std 17.73, range [39.62, 96.81]

Secondary structure (DSSP, 8-state):
---------------------TT--TTHHHHHHGGGS---S---STT-SSS--------HHHHHHHHHHHTT-HHHHHHHHHHTT-

Foldseek 3Di:
DDDDDDDDPDDPPPPPPVPPPPPDDPCVCCVVPVVVPPPPDPDPPPPPPPPPPVLVCDDPVNVVVVLVVCVVPVVVSVVVCVVSVD